Protein AF-A0A2E0KYD4-F1 (afdb_monomer)

Radius of gyration: 24.34 Å; Cα contacts (8 Å, |Δi|>4): 152; chains: 1; bounding box: 61×26×79 Å

Sequence (163 aa):
MFDHYTHTQAFADAVKRIVYDSGAPRPQQRPALSAISSFERCDWRPEVMQECADYLNITGLRLDDEGRLIYDEPDQAPTQAALVIEVLLTRYVEALEGIQSPVYSTKEAAVYLGVSVPT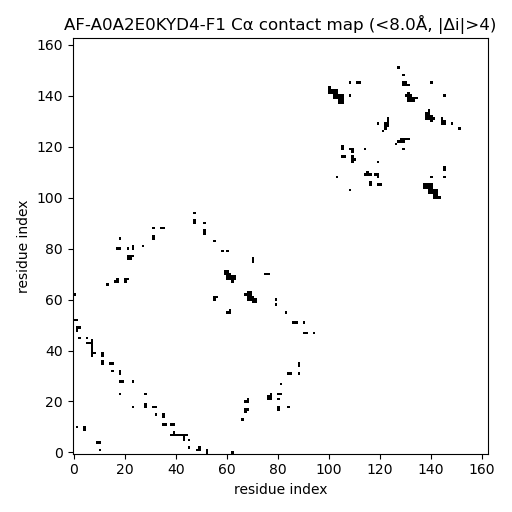IKKYVHQTESLPSIKRGHALIFTREMLDAFEKPKYGRPWHREIT

pLDDT: mean 76.09, std 13.18, range [43.47, 97.12]

Structure (mmCIF, N/CA/C/O backbone):
data_AF-A0A2E0KYD4-F1
#
_entry.id   AF-A0A2E0KYD4-F1
#
loop_
_atom_site.group_PDB
_atom_site.id
_atom_site.type_symbol
_atom_site.label_atom_id
_atom_site.label_alt_id
_atom_site.label_comp_id
_atom_site.label_asym_id
_atom_site.label_entity_id
_atom_site.label_seq_id
_atom_site.pdbx_PDB_ins_code
_atom_site.Cartn_x
_atom_site.Cartn_y
_atom_site.Cartn_z
_atom_site.occupancy
_atom_site.B_iso_or_equiv
_atom_site.auth_seq_id
_atom_site.auth_comp_id
_atom_site.auth_asym_id
_atom_site.auth_atom_id
_atom_site.pdbx_PDB_model_num
ATOM 1 N N . MET A 1 1 ? -2.794 -9.709 -19.714 1.00 57.88 1 MET A N 1
ATOM 2 C CA . MET A 1 1 ? -1.351 -10.073 -19.797 1.00 57.88 1 MET A CA 1
ATOM 3 C C . MET A 1 1 ? -0.669 -10.102 -18.426 1.00 57.88 1 MET A C 1
ATOM 5 O O . MET A 1 1 ? 0.423 -10.633 -18.337 1.00 57.88 1 MET A O 1
ATOM 9 N N . PHE A 1 2 ? -1.290 -9.603 -17.351 1.00 61.25 2 PHE A N 1
ATOM 10 C CA . PHE A 1 2 ? -0.803 -9.802 -15.972 1.00 61.25 2 PHE A CA 1
ATOM 11 C C . PHE A 1 2 ? -1.762 -10.669 -15.136 1.00 61.25 2 PHE A C 1
ATOM 13 O O . PHE A 1 2 ? -1.573 -10.890 -13.944 1.00 61.25 2 PHE A O 1
ATOM 20 N N . ASP A 1 3 ? -2.777 -11.204 -15.800 1.00 62.00 3 ASP A N 1
ATOM 21 C CA . ASP A 1 3 ? -3.919 -11.928 -15.261 1.00 62.00 3 ASP A CA 1
ATOM 22 C C . ASP A 1 3 ? -3.497 -13.307 -14.706 1.00 62.00 3 ASP A C 1
ATOM 24 O O . ASP A 1 3 ? -4.251 -13.956 -13.985 1.00 62.00 3 ASP A O 1
ATOM 28 N N . HIS A 1 4 ? -2.278 -13.759 -15.032 1.00 72.50 4 HIS A N 1
ATOM 29 C CA . HIS A 1 4 ? -1.678 -15.002 -14.543 1.00 72.50 4 HIS A CA 1
ATOM 30 C C . HIS A 1 4 ? -0.876 -14.839 -13.248 1.00 72.50 4 HIS A C 1
ATOM 32 O O . HIS A 1 4 ? -0.504 -15.846 -12.640 1.00 72.50 4 HIS A O 1
ATOM 38 N N . TYR A 1 5 ? -0.601 -13.610 -12.801 1.00 77.25 5 TYR A N 1
ATOM 39 C CA . TYR A 1 5 ? 0.062 -13.392 -11.518 1.00 77.25 5 TYR A CA 1
ATOM 40 C C . TYR A 1 5 ? -0.950 -13.537 -10.380 1.00 77.25 5 TYR A C 1
ATOM 42 O O . TYR A 1 5 ? -2.005 -12.913 -10.370 1.00 77.25 5 TYR A O 1
ATOM 50 N N . THR A 1 6 ? -0.622 -14.373 -9.399 1.00 78.12 6 THR A N 1
ATOM 51 C CA . THR A 1 6 ? -1.493 -14.651 -8.244 1.00 78.12 6 THR A CA 1
ATOM 52 C C . THR A 1 6 ? -0.932 -14.107 -6.934 1.00 78.12 6 THR A C 1
ATOM 54 O O . THR A 1 6 ? -1.570 -14.234 -5.890 1.00 78.12 6 THR A O 1
ATOM 57 N N . HIS A 1 7 ? 0.262 -13.511 -6.969 1.00 82.38 7 HIS A N 1
ATOM 58 C CA . HIS A 1 7 ? 0.915 -12.947 -5.797 1.00 82.38 7 HIS A CA 1
ATOM 59 C C . HIS A 1 7 ? 1.913 -11.837 -6.158 1.00 82.38 7 HIS A C 1
ATOM 61 O O . HIS A 1 7 ? 2.556 -11.856 -7.211 1.00 82.38 7 HIS A O 1
ATOM 67 N N . THR A 1 8 ? 2.101 -10.915 -5.210 1.00 80.44 8 THR A N 1
ATOM 68 C CA . THR A 1 8 ? 2.947 -9.713 -5.303 1.00 80.44 8 THR A CA 1
ATOM 69 C C . THR A 1 8 ? 4.369 -10.019 -5.762 1.00 80.44 8 THR A C 1
ATOM 71 O O . THR A 1 8 ? 4.896 -9.323 -6.624 1.00 80.44 8 THR A O 1
ATOM 74 N N . GLN A 1 9 ? 4.973 -11.092 -5.240 1.00 83.69 9 GLN A N 1
ATOM 75 C CA . GLN A 1 9 ? 6.359 -11.446 -5.557 1.00 83.69 9 GLN A CA 1
ATOM 76 C C . GLN A 1 9 ? 6.584 -11.734 -7.053 1.00 83.69 9 GLN A C 1
ATOM 78 O O . GLN A 1 9 ? 7.507 -11.181 -7.636 1.00 83.69 9 GLN A O 1
ATOM 83 N N . ALA A 1 10 ? 5.732 -12.538 -7.704 1.00 82.94 10 ALA A N 1
ATOM 84 C CA . ALA A 1 10 ? 5.941 -12.905 -9.109 1.00 82.94 10 ALA A CA 1
ATOM 85 C C . ALA A 1 10 ? 5.766 -11.703 -10.046 1.00 82.94 10 ALA A C 1
ATOM 87 O O . ALA A 1 10 ? 6.502 -11.562 -11.021 1.00 82.94 10 ALA A O 1
ATOM 88 N N . PHE A 1 11 ? 4.828 -10.812 -9.720 1.00 79.94 11 PHE A N 1
ATOM 89 C CA . PHE A 1 11 ? 4.669 -9.549 -10.431 1.00 79.94 11 PHE A CA 1
ATOM 90 C C . PHE A 1 11 ? 5.886 -8.639 -10.227 1.00 79.94 11 PHE A C 1
ATOM 92 O O . PHE A 1 11 ? 6.445 -8.126 -11.193 1.00 79.94 11 PHE A O 1
ATOM 99 N N . ALA A 1 12 ? 6.345 -8.481 -8.982 1.00 81.88 12 ALA A N 1
ATOM 100 C CA . ALA A 1 12 ? 7.522 -7.681 -8.663 1.00 81.88 12 ALA A CA 1
ATOM 101 C C . ALA A 1 12 ? 8.770 -8.186 -9.398 1.00 81.88 12 ALA A C 1
ATOM 103 O O . ALA A 1 12 ? 9.525 -7.381 -9.938 1.00 81.88 12 ALA A O 1
ATOM 104 N N . ASP A 1 13 ? 8.963 -9.502 -9.476 1.00 85.56 13 ASP A N 1
ATOM 105 C CA . ASP A 1 13 ? 10.073 -10.115 -10.205 1.00 85.56 13 ASP A CA 1
ATOM 106 C C . ASP A 1 13 ? 9.990 -9.839 -11.713 1.00 85.56 13 ASP A C 1
ATOM 108 O O . ASP A 1 13 ? 11.005 -9.502 -12.330 1.00 85.56 13 ASP A O 1
ATOM 112 N N . ALA A 1 14 ? 8.789 -9.893 -12.300 1.00 80.69 14 ALA A N 1
ATOM 113 C CA . ALA A 1 14 ? 8.571 -9.519 -13.696 1.00 80.69 14 ALA A CA 1
ATOM 114 C C . ALA A 1 14 ? 8.919 -8.042 -13.941 1.00 80.69 14 ALA A C 1
ATOM 116 O O . ALA A 1 14 ? 9.695 -7.729 -14.842 1.00 80.69 14 ALA A O 1
ATOM 117 N N . VAL A 1 15 ? 8.452 -7.130 -13.084 1.00 77.25 15 VAL A N 1
ATOM 118 C CA . VAL A 1 15 ? 8.774 -5.699 -13.199 1.00 77.25 15 VAL A CA 1
ATOM 119 C C . VAL A 1 15 ? 10.266 -5.437 -12.960 1.00 77.25 15 VAL A C 1
ATOM 121 O O . VAL A 1 15 ? 10.874 -4.641 -13.667 1.00 77.25 15 VAL A O 1
ATOM 124 N N . LYS A 1 16 ? 10.922 -6.124 -12.019 1.00 84.31 16 LYS A N 1
ATOM 125 C CA . LYS A 1 16 ? 12.380 -6.012 -11.830 1.00 84.31 16 LYS A CA 1
ATOM 126 C C . LYS A 1 16 ? 13.134 -6.442 -13.082 1.00 84.31 16 LYS A C 1
ATOM 128 O O . LYS A 1 16 ? 14.093 -5.774 -13.463 1.00 84.31 16 LYS A O 1
ATOM 133 N N . ARG A 1 17 ? 12.698 -7.524 -13.730 1.00 83.88 17 ARG A N 1
ATOM 134 C CA . ARG A 1 17 ? 13.280 -7.999 -14.988 1.00 83.88 17 ARG A CA 1
ATOM 135 C C . ARG A 1 17 ? 13.163 -6.949 -16.090 1.00 83.88 17 ARG A C 1
ATOM 137 O O . ARG A 1 17 ? 14.164 -6.655 -16.726 1.00 83.88 17 ARG A O 1
ATOM 144 N N . ILE A 1 18 ? 12.007 -6.299 -16.212 1.00 77.31 18 ILE A N 1
ATOM 145 C CA . ILE A 1 18 ? 11.799 -5.140 -17.093 1.00 77.31 18 ILE A CA 1
ATOM 146 C C . ILE A 1 18 ? 12.839 -4.039 -16.827 1.00 77.31 18 ILE A C 1
ATOM 148 O O . ILE A 1 18 ? 13.471 -3.538 -17.757 1.00 77.31 18 ILE A O 1
ATOM 152 N N . VAL A 1 19 ? 13.065 -3.680 -15.558 1.00 79.06 19 VAL A N 1
ATOM 153 C CA . VAL A 1 19 ? 14.066 -2.662 -15.197 1.00 79.06 19 VAL A CA 1
ATOM 154 C C . VAL A 1 19 ? 15.478 -3.096 -15.600 1.00 79.06 19 VAL A C 1
ATOM 156 O O . VAL A 1 19 ? 16.235 -2.276 -16.123 1.00 79.06 19 VAL A O 1
ATOM 159 N N . TYR A 1 20 ? 15.841 -4.361 -15.382 1.00 85.12 20 TYR A N 1
ATOM 160 C CA . TYR A 1 20 ? 17.157 -4.881 -15.760 1.00 85.12 20 TYR A CA 1
ATOM 161 C C . TYR A 1 20 ? 17.355 -4.940 -17.278 1.00 85.12 20 TYR A C 1
ATOM 163 O O . TYR A 1 20 ? 18.410 -4.523 -17.761 1.00 85.12 20 TYR A O 1
ATOM 171 N N . ASP A 1 21 ? 16.340 -5.389 -18.014 1.00 79.88 21 ASP A N 1
ATOM 172 C CA . ASP A 1 21 ? 16.390 -5.603 -19.462 1.00 79.88 21 ASP A CA 1
ATOM 173 C C . ASP A 1 21 ? 16.267 -4.286 -20.256 1.00 79.88 21 ASP A C 1
ATOM 175 O O . ASP A 1 21 ? 16.646 -4.232 -21.423 1.00 79.88 21 ASP A O 1
ATOM 179 N N . SER A 1 22 ? 15.840 -3.191 -19.614 1.00 74.00 22 SER A N 1
ATOM 180 C CA . SER A 1 22 ? 15.691 -1.864 -20.239 1.00 74.00 22 SER A CA 1
ATOM 181 C C . SER A 1 22 ? 16.973 -1.220 -20.776 1.00 74.00 22 SER A C 1
ATOM 183 O O . SER A 1 22 ? 16.915 -0.215 -21.484 1.00 74.00 22 SER A O 1
ATOM 185 N N . GLY A 1 23 ? 18.145 -1.709 -20.361 1.00 78.19 23 GLY A N 1
ATOM 186 C CA . GLY A 1 23 ? 19.427 -1.068 -20.663 1.00 78.19 23 GLY A CA 1
ATOM 187 C C . GLY A 1 23 ? 19.648 0.285 -19.968 1.00 78.19 23 GLY A C 1
ATOM 188 O O . GLY A 1 23 ? 20.664 0.935 -20.220 1.00 78.19 23 GLY A O 1
ATOM 189 N N . ALA A 1 24 ? 18.745 0.719 -19.078 1.00 74.81 24 ALA A N 1
ATOM 190 C CA . ALA A 1 24 ? 18.891 1.976 -18.349 1.00 74.81 24 ALA A CA 1
ATOM 191 C C . ALA A 1 24 ? 20.163 1.984 -17.466 1.00 74.81 24 ALA A C 1
ATOM 193 O O . ALA A 1 24 ? 20.507 0.974 -16.846 1.00 74.81 24 ALA A O 1
ATOM 194 N N . PRO A 1 25 ? 20.869 3.121 -17.328 1.00 80.94 25 PRO A N 1
ATOM 195 C CA . PRO A 1 25 ? 22.007 3.231 -16.420 1.00 80.94 25 PRO A CA 1
ATOM 196 C C . PRO A 1 25 ? 21.646 2.893 -14.965 1.00 80.94 25 PRO A C 1
ATOM 198 O O . PRO A 1 25 ? 20.595 3.288 -14.457 1.00 80.94 25 PRO A O 1
ATOM 201 N N . ARG A 1 26 ? 22.570 2.254 -14.230 1.00 84.00 26 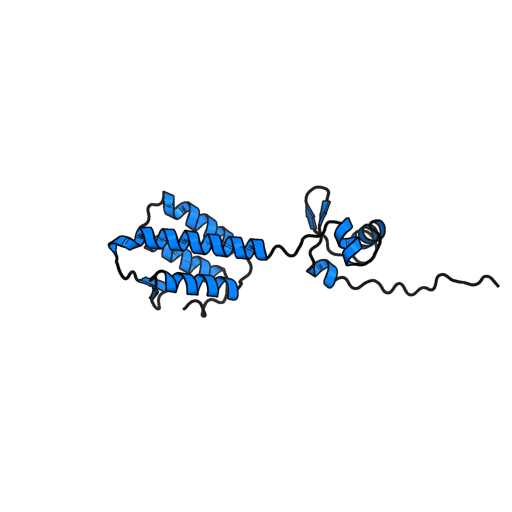ARG A N 1
ATOM 202 C CA . ARG A 1 26 ? 22.375 1.877 -12.810 1.00 84.00 26 ARG A CA 1
ATOM 203 C C . ARG A 1 26 ? 21.817 2.991 -11.905 1.00 84.00 26 ARG A C 1
ATOM 205 O O . ARG A 1 26 ? 20.974 2.668 -11.068 1.00 84.00 26 ARG A O 1
ATOM 212 N N . PRO A 1 27 ? 22.240 4.270 -12.012 1.00 81.44 27 PRO A N 1
ATOM 213 C CA . PRO A 1 27 ? 21.670 5.344 -11.196 1.00 81.44 27 PRO A CA 1
ATOM 214 C C . PRO A 1 27 ? 20.162 5.545 -11.394 1.00 81.44 27 PRO A C 1
ATOM 216 O O . PRO A 1 27 ? 19.490 5.948 -10.452 1.00 81.44 27 PRO A O 1
ATOM 219 N N . GLN A 1 28 ? 19.635 5.229 -12.580 1.00 75.75 28 GLN A N 1
ATOM 220 C CA . GLN A 1 28 ? 18.208 5.312 -12.906 1.00 75.75 28 GLN A CA 1
ATOM 221 C C . GLN A 1 28 ? 17.456 4.032 -12.513 1.00 75.75 28 GLN A C 1
ATOM 223 O O . GLN A 1 28 ? 16.324 4.101 -12.047 1.00 75.75 28 GLN A O 1
ATOM 228 N N . GLN A 1 29 ? 18.103 2.864 -12.603 1.00 80.81 29 GLN A N 1
ATOM 229 C CA . GLN A 1 29 ? 17.519 1.593 -12.150 1.00 80.81 29 GLN A CA 1
ATOM 230 C C . GLN A 1 29 ? 17.337 1.534 -10.625 1.00 80.81 29 GLN A C 1
ATOM 232 O O . GLN A 1 29 ? 16.414 0.902 -10.119 1.00 80.81 29 GLN A O 1
ATOM 237 N N . ARG A 1 30 ? 18.233 2.162 -9.855 1.00 82.62 30 ARG A N 1
ATOM 238 C CA . ARG A 1 30 ? 18.281 2.000 -8.392 1.00 82.62 30 ARG A CA 1
ATOM 239 C C . ARG A 1 30 ? 17.002 2.459 -7.667 1.00 82.62 30 ARG A C 1
ATOM 241 O O . ARG A 1 30 ? 16.502 1.680 -6.853 1.00 82.62 30 ARG A O 1
ATOM 248 N N . PRO A 1 31 ? 16.463 3.667 -7.931 1.00 72.88 31 PRO A N 1
ATOM 249 C CA . PRO A 1 31 ? 15.200 4.110 -7.340 1.00 72.88 31 PRO A CA 1
ATOM 250 C C . PRO A 1 31 ? 14.037 3.181 -7.702 1.00 72.88 31 PRO A C 1
ATOM 252 O O . PRO A 1 31 ? 13.263 2.804 -6.825 1.00 72.88 31 PRO A O 1
ATOM 255 N N . ALA A 1 32 ? 13.991 2.731 -8.960 1.00 74.44 32 ALA A N 1
ATOM 256 C CA . ALA A 1 32 ? 12.996 1.795 -9.468 1.00 74.44 32 ALA A CA 1
ATOM 257 C C . ALA A 1 32 ? 12.983 0.486 -8.678 1.00 74.44 32 ALA A C 1
ATOM 259 O O . ALA A 1 32 ? 11.979 0.109 -8.082 1.00 74.44 32 ALA A O 1
ATOM 260 N N . LEU A 1 33 ? 14.139 -0.178 -8.611 1.00 83.62 33 LEU A N 1
ATOM 261 C CA . LEU A 1 33 ? 14.298 -1.452 -7.916 1.00 83.62 33 LEU A CA 1
ATOM 262 C C . LEU A 1 33 ? 14.012 -1.319 -6.419 1.00 83.62 33 LEU A C 1
ATOM 264 O O . LEU A 1 33 ? 13.422 -2.223 -5.830 1.00 83.62 33 LEU A O 1
ATOM 268 N N . SER A 1 34 ? 14.398 -0.200 -5.798 1.00 79.94 34 SER A N 1
ATOM 269 C CA . SER A 1 34 ? 14.096 0.076 -4.388 1.00 79.94 34 SER A CA 1
ATOM 270 C C . SER A 1 34 ? 12.592 0.170 -4.139 1.00 79.94 34 SER A C 1
ATOM 272 O O . SER A 1 34 ? 12.083 -0.353 -3.146 1.00 79.94 34 SER A O 1
ATOM 274 N N . ALA A 1 35 ? 11.872 0.829 -5.038 1.00 71.50 35 ALA A N 1
ATOM 275 C CA . ALA A 1 35 ? 10.444 1.023 -4.899 1.00 71.50 35 ALA A CA 1
ATOM 276 C C . ALA A 1 35 ? 9.661 -0.263 -5.240 1.00 71.50 35 ALA A C 1
ATOM 278 O O . ALA A 1 35 ? 8.778 -0.645 -4.474 1.00 71.50 35 ALA A O 1
ATOM 279 N N . ILE A 1 36 ? 10.087 -1.040 -6.246 1.00 78.56 36 ILE A N 1
ATOM 280 C CA . ILE A 1 36 ? 9.554 -2.394 -6.503 1.00 78.56 36 ILE A CA 1
ATOM 281 C C . ILE A 1 36 ? 9.841 -3.341 -5.323 1.00 78.56 36 ILE A C 1
ATOM 283 O O . ILE A 1 36 ? 9.006 -4.152 -4.947 1.00 78.56 36 ILE A O 1
ATOM 287 N N . SER A 1 37 ? 10.996 -3.226 -4.665 1.00 81.44 37 SER A N 1
ATOM 288 C CA . SER A 1 37 ? 11.281 -4.036 -3.465 1.00 81.44 37 SER A CA 1
ATOM 289 C C . SER A 1 37 ? 10.436 -3.620 -2.255 1.00 81.44 37 SER A C 1
ATOM 291 O O . SER A 1 37 ? 10.212 -4.410 -1.340 1.00 81.44 37 SER A O 1
ATOM 293 N N . SER A 1 38 ? 9.960 -2.373 -2.225 1.00 71.88 38 SER A N 1
ATOM 294 C CA . SER A 1 38 ? 9.002 -1.922 -1.209 1.00 71.88 38 SER A CA 1
ATOM 295 C C . SER A 1 38 ? 7.618 -2.517 -1.471 1.00 71.88 38 SER A C 1
ATOM 297 O O . SER A 1 38 ? 6.932 -2.904 -0.528 1.00 71.88 38 SER A O 1
ATOM 299 N N . PHE A 1 39 ? 7.258 -2.663 -2.747 1.00 70.25 39 PHE A N 1
ATOM 300 C CA . PHE A 1 39 ? 6.038 -3.317 -3.207 1.00 70.25 39 PHE A CA 1
ATOM 301 C C . PHE A 1 39 ? 5.965 -4.801 -2.814 1.00 70.25 39 PHE A C 1
ATOM 303 O O . PHE A 1 39 ? 4.910 -5.251 -2.387 1.00 70.25 39 PHE A O 1
ATOM 310 N N . GLU A 1 40 ? 7.077 -5.545 -2.843 1.00 79.31 40 GLU A N 1
ATOM 311 C CA . GLU A 1 40 ? 7.128 -6.973 -2.450 1.00 79.31 40 GLU A CA 1
ATOM 312 C C . GLU A 1 40 ? 6.580 -7.272 -1.049 1.00 79.31 40 GLU A C 1
ATOM 314 O O . GLU A 1 40 ? 6.215 -8.406 -0.749 1.00 79.31 40 GLU A O 1
ATOM 319 N N . ARG A 1 41 ? 6.531 -6.264 -0.176 1.00 75.50 41 ARG A N 1
ATOM 320 C CA . ARG A 1 41 ? 6.066 -6.397 1.209 1.00 75.50 41 ARG A CA 1
ATOM 321 C C . ARG A 1 41 ? 4.567 -6.181 1.376 1.00 75.50 41 ARG A C 1
ATOM 323 O O . ARG A 1 41 ? 4.089 -6.194 2.508 1.00 75.50 41 ARG A O 1
ATOM 330 N N . CYS A 1 42 ? 3.848 -5.929 0.294 1.00 71.69 42 CYS A N 1
ATOM 331 C CA . CYS A 1 42 ? 2.446 -5.564 0.349 1.00 71.69 42 CYS A CA 1
ATOM 332 C C . CYS A 1 42 ? 1.536 -6.681 -0.148 1.00 71.69 42 CYS A C 1
ATOM 334 O O . CYS A 1 42 ? 1.923 -7.533 -0.954 1.00 71.69 42 CYS A O 1
ATOM 336 N N . ASP A 1 43 ? 0.299 -6.642 0.340 1.00 77.38 43 ASP A N 1
ATOM 337 C CA . ASP A 1 43 ? -0.725 -7.605 -0.035 1.00 77.38 43 ASP A CA 1
ATOM 338 C C . ASP A 1 43 ? -1.030 -7.526 -1.531 1.00 77.38 43 ASP A C 1
ATOM 340 O O . ASP A 1 43 ? -1.100 -6.443 -2.119 1.00 77.38 43 ASP A O 1
ATOM 344 N N . TRP A 1 44 ? -1.228 -8.693 -2.139 1.00 79.19 44 TRP A N 1
ATOM 345 C CA . TRP A 1 44 ? -1.583 -8.800 -3.547 1.00 79.19 44 TRP A CA 1
ATOM 346 C C . TRP A 1 44 ? -2.934 -8.135 -3.811 1.00 79.19 44 TRP A C 1
ATOM 348 O O . TRP A 1 44 ? -3.932 -8.477 -3.174 1.00 79.19 44 TRP A O 1
ATOM 358 N N . ARG A 1 45 ? -2.961 -7.195 -4.762 1.00 74.12 45 ARG A N 1
ATOM 359 C CA . ARG A 1 45 ? -4.162 -6.440 -5.147 1.00 74.12 45 ARG A CA 1
ATOM 360 C C . ARG A 1 45 ? -4.354 -6.499 -6.660 1.00 74.12 45 ARG A C 1
ATOM 362 O O . ARG A 1 45 ? -3.765 -5.678 -7.364 1.00 74.12 45 ARG A O 1
ATOM 369 N N . PRO A 1 46 ? -5.116 -7.477 -7.171 1.00 72.81 46 PRO A N 1
ATOM 370 C CA . PRO A 1 46 ? -5.207 -7.724 -8.605 1.00 72.81 46 PRO A CA 1
ATOM 371 C C . PRO A 1 46 ? -5.756 -6.522 -9.382 1.00 72.81 46 PRO A C 1
ATOM 373 O O . PRO A 1 46 ? -5.323 -6.294 -10.503 1.00 72.81 46 PRO A O 1
ATOM 376 N N . GLU A 1 47 ? -6.631 -5.707 -8.789 1.00 74.44 47 GLU A N 1
ATOM 377 C CA . GLU A 1 47 ? -7.224 -4.532 -9.440 1.00 74.44 47 GLU A CA 1
ATOM 378 C C . GLU A 1 47 ? -6.174 -3.450 -9.727 1.00 74.44 47 GLU A C 1
ATOM 380 O O . GLU A 1 47 ? -6.065 -2.966 -10.849 1.00 74.44 47 GLU A O 1
ATOM 385 N N . VAL A 1 48 ? -5.333 -3.137 -8.737 1.00 72.00 48 VAL A N 1
ATOM 386 C CA . VAL A 1 48 ? -4.234 -2.165 -8.875 1.00 72.00 48 VAL A CA 1
ATOM 387 C C . VAL A 1 48 ? -3.213 -2.652 -9.903 1.00 72.00 48 VAL A C 1
ATOM 389 O O . VAL A 1 48 ? -2.667 -1.862 -10.674 1.00 72.00 48 VAL A O 1
ATOM 392 N N . MET A 1 49 ? -2.962 -3.964 -9.941 1.00 71.88 49 MET A N 1
ATOM 393 C CA . MET A 1 49 ? -2.042 -4.544 -10.921 1.00 71.88 49 MET A CA 1
ATOM 394 C C . MET A 1 49 ? -2.626 -4.553 -12.324 1.00 71.88 49 MET A C 1
ATOM 396 O O . MET A 1 49 ? -1.880 -4.370 -13.283 1.00 71.88 49 MET A O 1
ATOM 400 N N . GLN A 1 50 ? -3.939 -4.732 -12.452 1.00 74.31 50 GLN A N 1
ATOM 401 C CA . GLN A 1 50 ? -4.622 -4.630 -13.732 1.00 74.31 50 GLN A CA 1
ATOM 402 C C . GLN A 1 50 ? -4.564 -3.197 -14.268 1.00 74.31 50 GLN A C 1
ATOM 404 O O . GLN A 1 50 ? -4.231 -3.001 -15.429 1.00 74.31 50 GLN A O 1
ATOM 409 N N . GLU A 1 51 ? -4.775 -2.184 -13.426 1.00 73.94 51 GLU A N 1
ATOM 410 C CA . GLU A 1 51 ? -4.617 -0.783 -13.839 1.00 73.94 51 GLU A CA 1
ATOM 411 C C . GL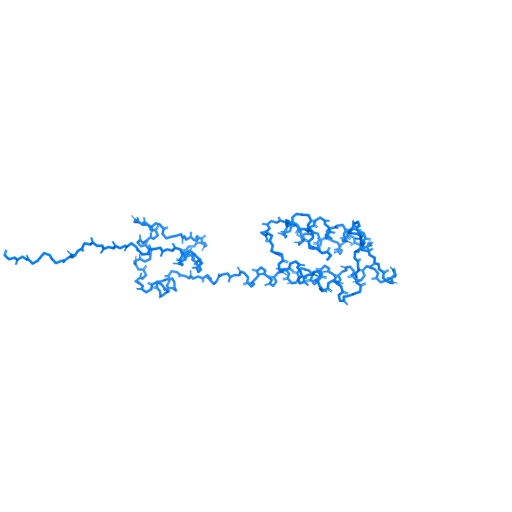U A 1 51 ? -3.181 -0.478 -14.288 1.00 73.94 51 GLU A C 1
ATOM 413 O O . GLU A 1 51 ? -2.958 0.163 -15.317 1.00 73.94 51 GLU A O 1
ATOM 418 N N . CYS A 1 52 ? -2.195 -0.985 -13.544 1.00 70.44 52 CYS A N 1
ATOM 419 C CA . CYS A 1 52 ? -0.785 -0.916 -13.918 1.00 70.44 52 CYS A CA 1
ATOM 420 C C . CYS A 1 52 ? -0.522 -1.567 -15.288 1.00 70.44 52 CYS A C 1
ATOM 422 O O . CYS A 1 52 ? 0.155 -0.986 -16.136 1.00 70.44 52 CYS A O 1
ATOM 424 N N . ALA A 1 53 ? -1.073 -2.760 -15.511 1.00 70.81 53 ALA A N 1
ATOM 425 C CA . ALA A 1 53 ? -0.975 -3.511 -16.757 1.00 70.81 53 ALA A CA 1
ATOM 426 C C . ALA A 1 53 ? -1.612 -2.784 -17.948 1.00 70.81 53 ALA A C 1
ATOM 428 O O . ALA A 1 53 ? -1.024 -2.712 -19.028 1.00 70.81 53 ALA A O 1
ATOM 429 N N . ASP A 1 54 ? -2.808 -2.237 -17.756 1.00 73.75 54 ASP A N 1
ATOM 430 C CA . ASP A 1 54 ? -3.545 -1.521 -18.792 1.00 73.75 54 ASP A CA 1
ATOM 431 C C . ASP A 1 54 ? -2.790 -0.257 -19.208 1.00 73.75 54 ASP A C 1
ATOM 433 O O . ASP A 1 54 ? -2.684 0.049 -20.396 1.00 73.75 54 ASP A O 1
ATOM 437 N N . TYR A 1 55 ? -2.174 0.433 -18.248 1.00 70.69 55 TYR A N 1
ATOM 438 C CA . TYR A 1 55 ? -1.365 1.612 -18.532 1.00 70.69 55 TYR A CA 1
ATOM 439 C C . TYR A 1 55 ? -0.083 1.279 -19.305 1.00 70.69 55 TYR A C 1
ATOM 441 O O . TYR A 1 55 ? 0.293 2.024 -20.210 1.00 70.69 55 TYR A O 1
ATOM 449 N N . LEU A 1 56 ? 0.564 0.150 -18.997 1.00 69.00 56 LEU A N 1
ATOM 450 C CA . LEU A 1 56 ? 1.714 -0.345 -19.762 1.00 69.00 56 LEU A CA 1
ATOM 451 C C . LEU A 1 56 ? 1.359 -0.602 -21.230 1.00 69.00 56 LEU A C 1
ATOM 453 O O . LEU A 1 56 ? 2.112 -0.228 -22.125 1.00 69.00 56 LEU A O 1
ATOM 457 N N . ASN A 1 57 ? 0.182 -1.171 -21.488 1.00 69.38 57 ASN A N 1
ATOM 458 C CA . ASN A 1 57 ? -0.284 -1.387 -22.856 1.00 69.38 57 ASN A CA 1
ATOM 459 C C . ASN A 1 57 ? -0.529 -0.063 -23.603 1.00 69.38 57 ASN A C 1
ATOM 461 O O . ASN A 1 57 ? -0.248 0.030 -24.798 1.00 69.38 57 ASN A O 1
ATOM 465 N N . ILE A 1 58 ? -1.034 0.971 -22.915 1.00 66.94 58 ILE A N 1
ATOM 466 C CA . ILE A 1 58 ? -1.289 2.298 -23.505 1.00 66.94 58 ILE A CA 1
ATOM 467 C C . ILE A 1 58 ? 0.012 2.977 -23.948 1.00 66.94 58 ILE A C 1
ATOM 469 O O . ILE A 1 58 ? 0.021 3.682 -24.956 1.00 66.94 58 ILE A O 1
ATOM 473 N N . THR A 1 59 ? 1.120 2.760 -23.239 1.00 66.00 59 THR A N 1
ATOM 474 C CA . THR A 1 59 ? 2.417 3.371 -23.569 1.00 66.00 59 THR A CA 1
ATOM 475 C C . THR A 1 59 ? 3.153 2.672 -24.717 1.00 66.00 59 THR A C 1
ATOM 477 O O . THR A 1 59 ? 4.290 3.032 -25.011 1.00 66.00 59 THR A O 1
ATOM 480 N N . GLY A 1 60 ? 2.513 1.708 -25.393 1.00 67.19 60 GLY A N 1
ATOM 481 C CA . GLY A 1 60 ? 3.099 0.964 -26.514 1.00 67.19 60 GLY A CA 1
ATOM 482 C C . GLY A 1 60 ? 4.079 -0.124 -26.080 1.00 67.19 60 GLY A C 1
ATOM 483 O O . GLY A 1 60 ? 4.733 -0.742 -26.914 1.00 67.19 60 GLY A O 1
ATOM 484 N N . LEU A 1 61 ? 4.175 -0.386 -24.778 1.00 66.12 61 LEU A N 1
ATOM 485 C CA . LEU A 1 61 ? 5.043 -1.413 -24.233 1.00 66.12 61 LEU A CA 1
ATOM 486 C C . LEU A 1 61 ? 4.272 -2.714 -24.105 1.00 66.12 61 LEU A C 1
ATOM 488 O O . LEU A 1 61 ? 3.212 -2.780 -23.485 1.00 66.12 61 LEU A O 1
ATOM 492 N N . ARG A 1 62 ? 4.819 -3.766 -24.705 1.00 71.38 62 ARG A N 1
ATOM 493 C CA . ARG A 1 62 ? 4.222 -5.101 -24.682 1.00 71.38 62 ARG A CA 1
ATOM 494 C C . ARG A 1 62 ? 5.164 -6.050 -23.975 1.00 71.38 62 ARG A C 1
ATOM 496 O O . ARG A 1 62 ? 6.376 -5.875 -24.057 1.00 71.38 62 ARG A O 1
ATOM 503 N N . LEU A 1 63 ? 4.619 -7.051 -23.297 1.00 65.19 63 LEU A N 1
ATOM 504 C CA . LEU A 1 63 ? 5.413 -8.190 -22.851 1.00 65.19 63 LEU A CA 1
ATOM 505 C C . LEU A 1 63 ? 5.235 -9.350 -23.834 1.00 65.19 63 LEU A C 1
ATOM 507 O O . LEU A 1 63 ? 4.149 -9.525 -24.385 1.00 65.19 63 LEU A O 1
ATOM 511 N N . ASP A 1 64 ? 6.293 -10.116 -24.078 1.00 73.94 64 ASP A N 1
ATOM 512 C CA . ASP A 1 64 ? 6.169 -11.434 -24.705 1.00 73.94 64 ASP A CA 1
ATOM 513 C C . ASP A 1 64 ? 5.605 -12.469 -23.713 1.00 73.94 64 ASP A C 1
ATOM 515 O O . ASP A 1 64 ? 5.377 -12.182 -22.531 1.00 73.94 64 ASP A O 1
ATOM 519 N N . ASP A 1 65 ? 5.378 -13.692 -24.196 1.00 69.50 65 ASP A N 1
ATOM 520 C CA . ASP A 1 65 ? 4.879 -14.807 -23.383 1.00 69.50 65 ASP A CA 1
ATOM 521 C C . ASP A 1 65 ? 5.869 -15.207 -22.266 1.00 69.50 65 ASP A C 1
ATOM 523 O O . ASP A 1 65 ? 5.486 -15.828 -21.271 1.00 69.50 65 ASP A O 1
ATOM 527 N N . GLU A 1 66 ? 7.144 -14.819 -22.384 1.00 69.00 66 GLU A N 1
ATOM 528 C CA . GLU A 1 66 ? 8.179 -14.988 -21.365 1.00 69.00 66 GLU A CA 1
ATOM 529 C C . GLU A 1 66 ? 8.294 -13.803 -20.384 1.00 69.00 66 GLU A C 1
ATOM 531 O O . GLU A 1 66 ? 9.160 -13.819 -19.494 1.00 69.00 66 GLU A O 1
ATOM 536 N N . GLY A 1 67 ? 7.434 -12.789 -20.516 1.00 62.47 67 GLY A N 1
ATOM 537 C CA . GLY A 1 67 ? 7.406 -11.604 -19.664 1.00 62.47 67 GLY A CA 1
ATOM 538 C C . GLY A 1 67 ? 8.545 -10.612 -19.925 1.00 62.47 67 GLY A C 1
ATOM 539 O O . GLY A 1 67 ? 8.932 -9.883 -19.009 1.00 62.47 67 GLY A O 1
ATOM 540 N N . ARG A 1 68 ? 9.130 -10.596 -21.126 1.00 67.62 68 ARG A N 1
ATOM 541 C CA . ARG A 1 68 ? 10.158 -9.628 -21.545 1.00 67.62 68 ARG A CA 1
ATOM 542 C C . ARG A 1 68 ? 9.518 -8.472 -22.289 1.00 67.62 68 ARG A C 1
ATOM 544 O O . ARG A 1 68 ? 8.574 -8.674 -23.042 1.00 67.62 68 ARG A O 1
ATOM 551 N N . LEU A 1 69 ? 10.067 -7.269 -22.127 1.00 67.88 69 LEU A N 1
ATOM 552 C CA . LEU A 1 69 ? 9.601 -6.115 -22.891 1.00 67.88 69 LEU A CA 1
ATOM 553 C C . LEU A 1 69 ? 9.939 -6.250 -24.373 1.00 67.88 69 LEU A C 1
ATOM 555 O O . LEU A 1 69 ? 11.097 -6.414 -24.755 1.00 67.88 69 LEU A O 1
ATOM 559 N N . ILE A 1 70 ? 8.907 -6.095 -25.190 1.00 72.62 70 ILE A N 1
ATOM 560 C CA . ILE A 1 70 ? 8.994 -5.837 -26.616 1.00 72.62 70 ILE A CA 1
ATOM 561 C C . ILE A 1 70 ? 8.813 -4.332 -26.804 1.00 72.62 70 ILE A C 1
ATOM 563 O O . ILE A 1 70 ? 7.817 -3.753 -26.362 1.00 72.62 70 ILE A O 1
ATOM 567 N N . TYR A 1 71 ? 9.787 -3.716 -27.466 1.00 70.94 71 TYR A N 1
ATOM 568 C CA . TYR A 1 71 ? 9.761 -2.307 -27.835 1.00 70.94 71 TYR A CA 1
ATOM 569 C C . TYR A 1 71 ? 9.463 -2.194 -29.326 1.00 70.94 71 TYR A C 1
ATOM 571 O O . TYR A 1 71 ? 10.157 -2.818 -30.132 1.00 70.94 71 TYR A O 1
ATOM 579 N N . ASP A 1 72 ? 8.475 -1.379 -29.689 1.00 71.56 72 ASP A N 1
ATOM 580 C CA . ASP A 1 72 ? 8.213 -1.056 -31.097 1.00 71.56 72 ASP A CA 1
ATOM 581 C C . ASP A 1 72 ? 9.387 -0.251 -31.701 1.00 71.56 72 ASP A C 1
ATOM 583 O O . ASP A 1 72 ? 9.736 -0.431 -32.868 1.00 71.56 72 ASP A O 1
ATOM 587 N N . GLU A 1 73 ? 10.054 0.573 -30.880 1.00 76.88 73 GLU A N 1
ATOM 588 C CA . GLU A 1 73 ? 11.213 1.398 -31.247 1.00 76.88 73 GLU A CA 1
ATOM 589 C C . GLU A 1 73 ? 12.389 1.151 -30.272 1.00 76.88 73 GLU A C 1
ATOM 591 O O . GLU A 1 73 ? 12.391 1.665 -29.147 1.00 76.88 73 GLU A O 1
ATOM 596 N N . PRO A 1 74 ? 13.400 0.341 -30.655 1.00 68.44 74 PRO A N 1
ATOM 597 C CA . PRO A 1 74 ? 14.486 -0.075 -29.758 1.00 68.44 74 PRO A CA 1
ATOM 598 C C . PRO A 1 74 ? 15.340 1.074 -29.203 1.00 68.44 74 PRO A C 1
ATOM 600 O O . PRO A 1 74 ? 15.912 0.964 -28.120 1.00 68.44 74 PRO A O 1
ATOM 603 N N . ASP A 1 75 ? 15.446 2.178 -29.937 1.00 73.94 75 ASP A N 1
ATOM 604 C CA . ASP A 1 75 ? 16.196 3.381 -29.573 1.00 73.94 75 ASP A CA 1
ATOM 605 C C . ASP A 1 75 ? 15.515 4.210 -28.472 1.00 73.94 75 ASP A C 1
ATOM 607 O O . ASP A 1 75 ? 16.188 4.971 -27.773 1.00 73.94 75 ASP A O 1
ATOM 611 N N . GLN A 1 76 ? 14.214 4.009 -28.242 1.00 67.56 76 GLN A N 1
ATOM 612 C CA . GLN A 1 76 ? 13.463 4.653 -27.160 1.00 67.56 76 GLN A CA 1
ATOM 613 C C . GLN A 1 76 ? 13.339 3.797 -25.891 1.00 67.56 76 GLN A C 1
ATOM 615 O O . GLN A 1 76 ? 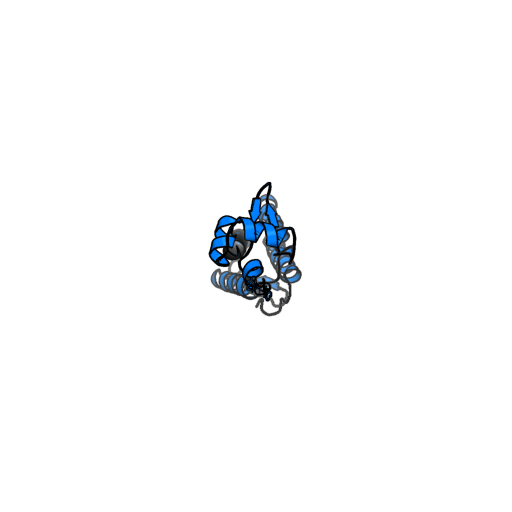12.838 4.283 -24.870 1.00 67.56 76 GLN A O 1
ATOM 620 N N . ALA A 1 77 ? 13.821 2.551 -25.918 1.00 64.12 77 ALA A N 1
ATOM 621 C CA . ALA A 1 77 ? 13.645 1.574 -24.844 1.00 64.12 77 ALA A CA 1
ATOM 622 C C . ALA A 1 77 ? 14.025 2.078 -23.430 1.00 64.12 77 ALA A C 1
ATOM 624 O O . ALA A 1 77 ? 13.237 1.866 -22.499 1.00 64.12 77 ALA A O 1
ATOM 625 N N . PRO A 1 78 ? 15.147 2.806 -23.223 1.00 60.25 78 PRO A N 1
ATOM 626 C CA . PRO A 1 78 ? 15.515 3.298 -21.892 1.00 60.25 78 PRO A CA 1
ATOM 627 C C . PRO A 1 78 ? 14.549 4.363 -21.356 1.00 60.25 78 PRO A C 1
ATOM 629 O O . PRO A 1 78 ? 14.206 4.362 -20.173 1.00 60.25 78 PRO A O 1
ATOM 632 N N . THR A 1 79 ? 14.086 5.264 -22.226 1.00 67.44 79 THR A N 1
ATOM 633 C CA . THR A 1 79 ? 13.156 6.347 -21.869 1.00 67.44 79 THR A CA 1
ATOM 634 C C . THR A 1 79 ? 11.769 5.791 -21.567 1.00 67.44 79 THR A C 1
ATOM 636 O O . THR A 1 79 ? 11.145 6.175 -20.579 1.00 67.44 79 THR A O 1
ATOM 639 N N . GLN A 1 80 ? 11.309 4.836 -22.377 1.00 66.25 80 GLN A N 1
ATOM 640 C CA . GLN A 1 80 ? 10.028 4.167 -22.174 1.00 66.25 80 GLN A CA 1
ATOM 641 C C . GLN A 1 80 ? 10.030 3.349 -20.874 1.00 66.25 80 GLN A C 1
ATOM 643 O O . GLN A 1 80 ? 9.084 3.447 -20.099 1.00 66.25 80 GLN A O 1
ATOM 648 N N . ALA A 1 81 ? 11.115 2.637 -20.552 1.00 62.47 81 ALA A N 1
ATOM 649 C CA . ALA A 1 81 ? 11.233 1.907 -19.288 1.00 62.47 81 ALA A CA 1
ATOM 650 C C . ALA A 1 81 ? 11.257 2.820 -18.048 1.00 62.47 81 ALA A C 1
ATOM 652 O O . ALA A 1 81 ? 10.688 2.469 -17.016 1.00 62.47 81 ALA A O 1
ATOM 653 N N . ALA A 1 82 ? 11.878 4.000 -18.129 1.00 63.06 82 ALA A N 1
ATOM 654 C CA . ALA A 1 82 ? 11.837 4.980 -17.043 1.00 63.06 82 ALA A CA 1
ATOM 655 C C . ALA A 1 82 ? 10.403 5.474 -16.771 1.00 63.06 82 ALA A C 1
ATOM 657 O O . ALA A 1 82 ? 9.981 5.529 -15.617 1.00 63.06 82 ALA A O 1
ATOM 658 N N . LEU A 1 83 ? 9.638 5.740 -17.834 1.00 67.12 83 LEU A N 1
ATOM 659 C CA . LEU A 1 83 ? 8.218 6.099 -17.762 1.00 67.12 83 LEU A CA 1
ATOM 660 C C . LEU A 1 83 ? 7.364 4.986 -17.143 1.00 67.12 83 LEU A C 1
ATOM 662 O O . LEU A 1 83 ? 6.518 5.267 -16.299 1.00 67.12 83 LEU A O 1
ATOM 666 N N . VAL A 1 84 ? 7.611 3.723 -17.503 1.00 67.94 84 VAL A N 1
ATOM 667 C CA . VAL A 1 84 ? 6.955 2.559 -16.875 1.00 67.94 84 VAL A CA 1
ATOM 668 C C . VAL A 1 84 ? 7.143 2.564 -15.377 1.00 67.94 84 VAL A C 1
ATOM 670 O O . VAL A 1 84 ? 6.183 2.428 -14.626 1.00 67.94 84 VAL A O 1
ATOM 673 N N . ILE A 1 85 ? 8.393 2.695 -14.949 1.00 67.00 85 ILE A N 1
ATOM 674 C CA . ILE A 1 85 ? 8.751 2.673 -13.541 1.00 67.00 85 ILE A CA 1
ATOM 675 C C . ILE A 1 85 ? 8.028 3.809 -12.825 1.00 67.00 85 ILE A C 1
ATOM 677 O O . ILE A 1 85 ? 7.397 3.578 -11.802 1.00 67.00 85 ILE A O 1
ATOM 681 N N . GLU A 1 86 ? 8.090 5.025 -13.360 1.00 68.81 86 GLU A N 1
ATOM 682 C CA . GLU A 1 86 ? 7.457 6.190 -12.748 1.00 68.81 86 GLU A CA 1
ATOM 683 C C . GLU A 1 86 ? 5.941 6.011 -12.609 1.00 68.81 86 GLU A C 1
ATOM 685 O O . GLU A 1 86 ? 5.390 6.254 -11.535 1.00 68.81 86 GLU A O 1
ATOM 690 N N . VAL A 1 87 ? 5.274 5.508 -13.649 1.00 69.88 87 VAL A N 1
ATOM 691 C CA . VAL A 1 87 ? 3.831 5.238 -13.639 1.00 69.88 87 VAL A CA 1
ATOM 692 C C . VAL A 1 87 ? 3.481 4.145 -12.637 1.00 69.88 87 VAL A C 1
ATOM 694 O O . VAL A 1 87 ? 2.589 4.352 -11.816 1.00 69.88 87 VAL A O 1
ATOM 697 N N . LEU A 1 88 ? 4.169 2.999 -12.686 1.00 69.00 88 LEU A N 1
ATOM 698 C CA . LEU A 1 88 ? 3.914 1.875 -11.784 1.00 69.00 88 LEU A CA 1
ATOM 699 C C . LEU A 1 88 ? 4.077 2.309 -10.331 1.00 69.00 88 LEU A C 1
ATOM 701 O O . LEU A 1 88 ? 3.233 2.006 -9.496 1.00 69.00 88 LEU A O 1
ATOM 705 N N . LEU A 1 89 ? 5.134 3.063 -10.032 1.00 66.50 89 LEU A N 1
ATOM 706 C CA . LEU A 1 89 ? 5.381 3.564 -8.687 1.00 66.50 89 LEU A CA 1
ATOM 707 C C . LEU A 1 89 ? 4.357 4.606 -8.260 1.00 66.50 89 LEU A C 1
ATOM 709 O O . LEU A 1 89 ? 3.882 4.536 -7.132 1.00 66.50 89 LEU A O 1
ATOM 713 N N . THR A 1 90 ? 3.987 5.532 -9.142 1.00 68.94 90 THR A N 1
ATOM 714 C CA . THR A 1 90 ? 2.977 6.554 -8.844 1.00 68.94 90 THR A CA 1
ATOM 715 C C . THR A 1 90 ? 1.629 5.910 -8.558 1.00 68.94 90 THR A C 1
ATOM 717 O O . THR A 1 90 ? 1.060 6.139 -7.498 1.00 68.94 90 THR A O 1
ATOM 720 N N . ARG A 1 91 ? 1.153 5.032 -9.445 1.00 67.38 91 ARG A N 1
ATOM 721 C CA . ARG A 1 91 ? -0.131 4.335 -9.286 1.00 67.38 91 ARG A CA 1
ATOM 722 C C . ARG A 1 91 ? -0.151 3.439 -8.069 1.00 67.38 91 ARG A C 1
ATOM 724 O O . ARG A 1 91 ? -1.157 3.349 -7.376 1.00 67.38 91 ARG A O 1
ATOM 731 N N . TYR A 1 92 ? 0.973 2.806 -7.781 1.00 66.19 92 TYR A N 1
ATOM 732 C CA . TYR A 1 92 ? 1.082 1.976 -6.608 1.00 66.19 92 TYR A CA 1
ATOM 733 C C . TYR A 1 92 ? 1.085 2.781 -5.307 1.00 66.19 92 TYR A C 1
ATOM 735 O O . TYR A 1 92 ? 0.410 2.404 -4.353 1.00 66.19 92 TYR A O 1
ATOM 743 N N . VAL A 1 93 ? 1.806 3.903 -5.263 1.00 65.19 93 VAL A N 1
ATOM 744 C CA . VAL A 1 93 ? 1.756 4.836 -4.132 1.00 65.19 93 VAL A CA 1
ATOM 745 C C . VAL A 1 93 ? 0.342 5.380 -3.967 1.00 65.19 93 VAL A C 1
ATOM 747 O O . VAL A 1 93 ? -0.176 5.333 -2.860 1.00 65.19 93 VAL A O 1
ATOM 750 N N . GLU A 1 94 ? -0.320 5.795 -5.048 1.00 65.38 94 GLU A N 1
ATOM 751 C CA . GLU A 1 94 ? -1.720 6.236 -5.027 1.00 65.38 94 GLU A CA 1
ATOM 752 C C . GLU A 1 94 ? -2.658 5.139 -4.517 1.00 65.38 94 GLU A C 1
ATOM 754 O O . GLU A 1 94 ? -3.538 5.417 -3.708 1.00 65.38 94 GLU A O 1
ATOM 759 N N . ALA A 1 95 ? -2.458 3.886 -4.926 1.00 63.53 95 ALA A N 1
ATOM 760 C CA . ALA A 1 95 ? -3.225 2.763 -4.412 1.00 63.53 95 ALA A CA 1
ATOM 761 C C . ALA A 1 95 ? -2.966 2.549 -2.916 1.00 63.53 95 ALA A C 1
ATOM 763 O O . ALA A 1 95 ? -3.912 2.414 -2.147 1.00 63.53 95 ALA A O 1
ATOM 764 N N . LEU A 1 96 ? -1.707 2.576 -2.468 1.00 60.97 96 LEU A N 1
ATOM 765 C CA . LEU A 1 96 ? -1.357 2.474 -1.049 1.00 60.97 96 LEU A CA 1
ATOM 766 C C . LEU A 1 96 ? -1.915 3.641 -0.219 1.00 60.97 96 LEU A C 1
ATOM 768 O O . LEU A 1 96 ? -2.345 3.432 0.915 1.00 60.97 96 LEU A O 1
ATOM 772 N N . GLU A 1 97 ? -1.925 4.855 -0.764 1.00 62.19 97 GLU A N 1
ATOM 773 C CA . GLU A 1 97 ? -2.472 6.049 -0.117 1.00 62.19 97 GLU A CA 1
ATOM 774 C C . GLU A 1 97 ? -4.007 6.056 -0.130 1.00 62.19 97 GLU A C 1
ATOM 776 O O . GLU A 1 97 ? -4.623 6.439 0.864 1.00 62.19 97 GLU A O 1
ATOM 781 N N . GLY A 1 98 ? -4.632 5.540 -1.190 1.00 53.91 98 GLY A N 1
ATOM 782 C CA . GLY A 1 98 ? -6.072 5.290 -1.290 1.00 53.91 98 GLY A CA 1
ATOM 783 C C . GLY A 1 98 ? -6.560 4.168 -0.367 1.00 53.91 98 GLY A C 1
ATOM 784 O O . GLY A 1 98 ? -7.734 4.133 -0.005 1.00 53.91 98 GLY A O 1
ATOM 785 N N . ILE A 1 99 ? -5.648 3.297 0.081 1.00 52.69 99 ILE A N 1
ATOM 786 C CA . ILE A 1 99 ? -5.849 2.277 1.124 1.00 52.69 99 ILE A CA 1
ATOM 787 C C . ILE A 1 99 ? -5.409 2.807 2.503 1.00 52.69 99 ILE A C 1
ATOM 789 O O . ILE A 1 99 ? -5.178 2.046 3.443 1.00 52.69 99 ILE A O 1
ATOM 793 N N . GLN A 1 100 ? -5.332 4.122 2.714 1.00 55.81 100 GLN A N 1
ATOM 794 C CA . GLN A 1 100 ? -5.490 4.616 4.078 1.00 55.81 100 GLN A CA 1
ATOM 795 C C . GLN A 1 100 ? -6.964 4.480 4.446 1.00 55.81 100 GLN A C 1
ATOM 797 O O . GLN A 1 100 ? -7.739 5.428 4.314 1.00 55.81 100 GLN A O 1
ATOM 802 N N . SER A 1 101 ? -7.354 3.293 4.930 1.00 61.72 101 SER A N 1
ATOM 803 C CA . SER A 1 101 ? -8.580 3.165 5.713 1.00 61.72 101 SER A CA 1
ATOM 804 C C . SER A 1 101 ? -8.570 4.318 6.708 1.00 61.72 101 SER A C 1
ATOM 806 O O . SER A 1 101 ? -7.569 4.462 7.425 1.00 61.72 101 SER A O 1
ATOM 808 N N . PRO A 1 102 ? -9.602 5.182 6.708 1.00 75.81 102 PRO A N 1
ATOM 809 C CA . PRO A 1 102 ? -9.575 6.407 7.484 1.00 75.81 102 PRO A CA 1
ATOM 810 C C . PRO A 1 102 ? -9.167 6.061 8.910 1.00 75.81 102 PRO A C 1
ATOM 812 O O . PRO A 1 102 ? -9.755 5.187 9.551 1.00 75.81 102 PRO A O 1
ATOM 815 N N . VAL A 1 103 ? -8.070 6.669 9.357 1.00 88.94 103 VAL A N 1
ATOM 816 C CA . VAL A 1 103 ? -7.553 6.453 10.701 1.00 88.94 103 VAL A CA 1
ATOM 817 C C . VAL A 1 103 ? -8.279 7.399 11.630 1.00 88.94 103 VAL A C 1
ATOM 819 O O . VAL A 1 103 ? -8.186 8.616 11.507 1.00 88.94 103 VAL A O 1
ATOM 822 N N . TYR A 1 104 ? -8.994 6.817 12.577 1.00 94.00 104 TYR A N 1
ATOM 823 C CA . TYR A 1 104 ? -9.734 7.530 13.594 1.00 94.00 104 TYR A CA 1
ATOM 824 C C . TYR A 1 104 ? -8.840 7.696 14.819 1.00 94.00 104 TYR A C 1
ATOM 826 O O . TYR A 1 104 ? -8.267 6.738 15.342 1.00 94.00 104 TYR A O 1
ATOM 834 N N . SER A 1 105 ? -8.743 8.916 15.327 1.00 96.25 105 SER A N 1
ATOM 835 C CA . SER A 1 105 ? -8.287 9.174 16.688 1.00 96.25 105 SER A CA 1
ATOM 836 C C . SER A 1 105 ? -9.270 8.590 17.706 1.00 96.25 105 SER A C 1
ATOM 838 O O . SER A 1 105 ? -10.412 8.255 17.397 1.00 96.25 105 SER A O 1
ATOM 840 N N . THR A 1 106 ? -8.880 8.551 18.981 1.00 96.94 106 THR A N 1
ATOM 841 C CA . THR A 1 106 ? -9.789 8.121 20.061 1.00 96.94 106 THR A CA 1
ATOM 842 C C . THR A 1 106 ? -11.080 8.949 20.122 1.00 96.94 106 THR A C 1
ATOM 844 O O . THR A 1 106 ? -12.123 8.428 20.510 1.00 96.94 106 THR A O 1
ATOM 847 N N . LYS A 1 107 ? -11.028 10.239 19.753 1.00 97.12 107 LYS A N 1
ATOM 848 C CA . LYS A 1 107 ? -12.216 11.105 19.717 1.00 97.12 107 LYS A CA 1
ATOM 849 C C . LYS A 1 107 ? -13.132 10.739 18.554 1.00 97.12 107 LYS A C 1
ATOM 851 O O . LYS A 1 107 ? -14.334 10.616 18.756 1.00 97.12 107 LYS A O 1
ATOM 856 N N . GLU A 1 108 ? -12.572 10.532 17.369 1.00 96.75 108 GLU A N 1
ATOM 857 C CA . GLU A 1 108 ? -13.358 10.198 16.179 1.00 96.75 108 GLU A CA 1
ATOM 858 C C . GLU A 1 108 ? -13.935 8.782 16.273 1.00 96.75 108 GLU A C 1
ATOM 860 O O . GLU A 1 108 ? -15.094 8.583 15.934 1.00 96.75 108 GLU A O 1
ATOM 865 N N . ALA A 1 109 ? -13.1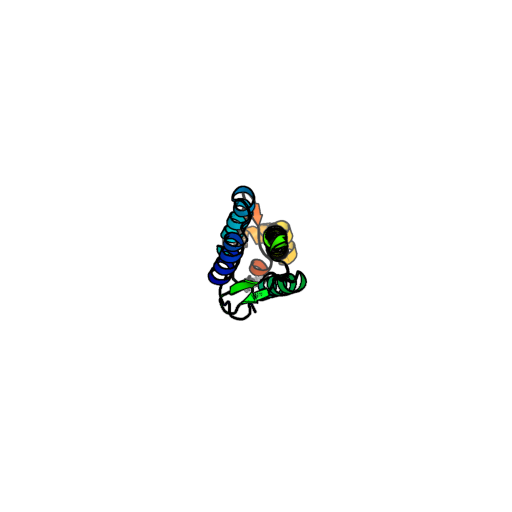99 7.827 16.850 1.00 96.25 109 ALA A N 1
ATOM 866 C CA . ALA A 1 109 ? -13.704 6.485 17.145 1.00 96.25 109 ALA A CA 1
ATOM 867 C C . ALA A 1 109 ? -14.884 6.506 18.136 1.00 96.25 109 ALA A C 1
ATOM 869 O O . ALA A 1 109 ? -15.839 5.745 17.990 1.00 96.25 109 ALA A O 1
ATOM 870 N N . ALA A 1 110 ? -14.848 7.402 19.131 1.00 96.19 110 ALA A N 1
ATOM 871 C CA . ALA A 1 110 ? -15.951 7.587 20.073 1.00 96.19 110 ALA A CA 1
ATOM 872 C C . ALA A 1 110 ? -17.218 8.093 19.366 1.00 96.19 110 ALA A C 1
ATOM 874 O O . ALA A 1 110 ? -18.305 7.569 19.607 1.00 96.19 110 ALA A O 1
ATOM 875 N N . VAL A 1 111 ? -17.065 9.057 18.451 1.00 96.62 111 VAL A N 1
ATOM 876 C CA . VAL A 1 111 ? -18.163 9.547 17.604 1.00 96.62 111 VAL A CA 1
ATOM 877 C C . VAL A 1 111 ? -18.676 8.433 16.690 1.00 96.62 111 VAL A C 1
ATOM 879 O O . VAL A 1 111 ? -19.882 8.208 16.647 1.00 96.62 111 VAL A O 1
ATOM 882 N N . TYR A 1 112 ? -17.776 7.693 16.037 1.00 95.19 112 TYR A N 1
ATOM 883 C CA . TYR A 1 112 ? -18.113 6.596 15.125 1.00 95.19 112 TYR A CA 1
ATOM 884 C C . TYR A 1 112 ? -18.960 5.514 15.806 1.00 95.19 112 TYR A C 1
ATOM 886 O O . TYR A 1 112 ? -20.006 5.120 15.302 1.00 95.19 112 TYR A O 1
ATOM 894 N N . LEU A 1 113 ? -18.552 5.075 17.000 1.00 93.56 113 LEU A N 1
ATOM 895 C CA . LEU A 1 113 ? -19.273 4.056 17.764 1.00 93.56 113 LEU A CA 1
ATOM 896 C C . LEU A 1 113 ? -20.454 4.619 18.572 1.00 93.56 113 LEU A C 1
ATOM 898 O O . LEU A 1 113 ? -21.194 3.843 19.182 1.00 93.56 113 LEU A O 1
ATOM 902 N N . GLY A 1 114 ? -20.654 5.939 18.604 1.00 94.00 114 GLY A N 1
ATOM 903 C CA . GLY A 1 114 ? -21.707 6.586 19.390 1.00 94.00 114 GLY A CA 1
ATOM 904 C C . GLY A 1 114 ? -21.545 6.385 20.902 1.00 94.00 114 GLY A C 1
ATOM 905 O O . GLY A 1 114 ? -22.515 6.075 21.593 1.00 94.00 114 GLY A O 1
ATOM 906 N N . VAL A 1 115 ? -20.320 6.500 21.422 1.00 94.12 115 VAL A N 1
ATOM 907 C CA . VAL A 1 115 ? -19.989 6.344 22.851 1.00 94.12 115 VAL A CA 1
ATOM 908 C C . VAL A 1 115 ? -19.085 7.478 23.344 1.00 94.12 115 VAL A C 1
ATOM 910 O O . VAL A 1 115 ? -18.619 8.313 22.576 1.00 94.12 115 VAL A O 1
ATOM 913 N N . SER A 1 116 ? -18.812 7.528 24.651 1.00 95.94 116 SER A N 1
ATOM 914 C CA . SER A 1 116 ? -17.890 8.519 25.216 1.00 95.94 116 SER A CA 1
ATOM 915 C C . SER A 1 116 ? -16.415 8.136 25.004 1.00 95.94 116 SER A C 1
ATOM 917 O O . SER A 1 116 ? -16.064 6.956 24.951 1.00 95.94 116 SER A O 1
ATOM 919 N N . VAL A 1 117 ? -15.513 9.124 24.961 1.00 96.25 117 VAL A N 1
ATOM 920 C CA . VAL A 1 117 ? -14.055 8.883 24.883 1.00 96.25 117 VAL A CA 1
ATOM 921 C C . VAL A 1 117 ? -13.531 8.022 26.051 1.00 96.25 117 VAL A C 1
ATOM 923 O O . VAL A 1 117 ? -12.748 7.103 25.797 1.00 96.25 117 VAL A O 1
ATOM 926 N N . PRO A 1 118 ? -13.946 8.240 27.320 1.00 95.56 118 PRO A N 1
ATOM 927 C CA . PRO A 1 118 ? -13.615 7.320 28.411 1.00 95.56 118 PRO A CA 1
ATOM 928 C C . PRO A 1 118 ? -14.085 5.882 28.162 1.00 95.56 118 PRO A C 1
ATOM 930 O O . PRO A 1 118 ? -13.363 4.945 28.498 1.00 95.56 118 PRO A O 1
ATOM 933 N N . THR A 1 119 ? -15.251 5.699 27.534 1.00 92.75 119 THR A N 1
ATOM 934 C CA . THR A 1 119 ? -15.768 4.373 27.167 1.00 92.75 119 THR A CA 1
ATOM 935 C C . THR A 1 119 ? -14.860 3.680 26.150 1.00 92.75 119 THR A C 1
ATOM 937 O O . THR A 1 119 ? -14.531 2.518 26.358 1.00 92.75 119 THR A O 1
ATOM 940 N N . ILE A 1 120 ? -14.367 4.385 25.122 1.00 95.00 120 ILE A N 1
ATOM 941 C CA . ILE A 1 120 ? -13.379 3.825 24.176 1.00 95.00 120 ILE A CA 1
ATOM 942 C C . ILE A 1 120 ? -12.122 3.358 24.912 1.00 95.00 120 ILE A C 1
ATOM 944 O O . ILE A 1 120 ? -11.678 2.231 24.719 1.00 95.00 120 ILE A O 1
ATOM 948 N N . LYS A 1 121 ? -11.567 4.187 25.807 1.00 93.62 121 LYS A N 1
ATOM 949 C CA . LYS A 1 121 ? -10.392 3.796 26.605 1.00 93.62 121 LYS A CA 1
ATOM 950 C C . LYS A 1 121 ? -10.676 2.564 27.463 1.00 93.62 121 LYS A C 1
ATOM 952 O O . LYS A 1 121 ? -9.824 1.690 27.582 1.00 93.62 121 LYS A O 1
ATOM 957 N N . LYS A 1 122 ? -11.877 2.472 28.038 1.00 92.31 122 LYS A N 1
ATOM 958 C CA . LYS A 1 122 ? -12.310 1.292 28.789 1.00 92.31 122 LYS A CA 1
ATOM 959 C C . LYS A 1 122 ? -12.376 0.044 27.901 1.00 92.31 122 LYS A C 1
ATOM 961 O O . LYS A 1 122 ? -11.894 -1.003 28.326 1.00 92.31 122 LYS A O 1
ATOM 966 N N . TYR A 1 123 ? -12.917 0.148 26.685 1.00 92.50 123 TYR A N 1
ATOM 967 C CA . TYR A 1 123 ? -12.944 -0.961 25.724 1.00 92.50 123 TYR A CA 1
ATOM 968 C C . TYR A 1 123 ? -11.535 -1.416 25.345 1.00 92.50 123 TYR A C 1
ATOM 970 O O . TYR A 1 123 ? -11.244 -2.604 25.420 1.00 92.50 123 TYR A O 1
ATOM 978 N N . VAL A 1 124 ? -10.623 -0.482 25.074 1.00 93.00 124 VAL A N 1
ATOM 979 C CA . VAL A 1 124 ? -9.223 -0.815 24.771 1.00 93.00 124 VAL A CA 1
ATOM 980 C C . VAL A 1 124 ? -8.523 -1.514 25.949 1.00 93.00 124 VAL A C 1
ATOM 982 O O . VAL A 1 124 ? -7.736 -2.430 25.724 1.00 93.00 124 VAL A O 1
ATOM 985 N N . HIS A 1 125 ? -8.791 -1.113 27.200 1.00 89.12 125 HIS A N 1
ATOM 986 C CA . HIS A 1 125 ? -7.982 -1.532 28.354 1.00 89.12 125 HIS A CA 1
ATOM 987 C C . HIS A 1 125 ? -8.570 -2.620 29.269 1.00 89.12 125 HIS A C 1
ATOM 989 O O . HIS A 1 125 ? -7.793 -3.203 30.021 1.00 89.12 125 HIS A O 1
ATOM 995 N N . GLN A 1 126 ? -9.890 -2.862 29.308 1.00 79.19 126 GLN A N 1
ATOM 996 C CA . GLN A 1 126 ? -10.488 -3.578 30.455 1.00 79.19 126 GLN A CA 1
ATOM 997 C C . GLN A 1 126 ? -11.417 -4.761 30.165 1.00 79.19 126 GLN A C 1
ATOM 999 O O . GLN A 1 126 ? -11.570 -5.581 31.065 1.00 79.19 126 GLN A O 1
ATOM 1004 N N . THR A 1 127 ? -12.097 -4.855 29.015 1.00 56.78 127 THR A N 1
ATOM 1005 C CA . THR A 1 127 ? -13.311 -5.710 28.969 1.00 56.78 127 THR A CA 1
ATOM 1006 C C . THR A 1 127 ? -13.478 -6.542 27.705 1.00 56.78 127 THR A C 1
ATOM 1008 O O . THR A 1 127 ? -13.655 -7.746 27.818 1.00 56.78 127 THR A O 1
ATOM 1011 N N . GLU A 1 128 ? -13.364 -5.943 26.525 1.00 59.69 128 GLU A N 1
ATOM 1012 C CA . GLU A 1 128 ? -13.436 -6.618 25.225 1.00 59.69 128 GLU A CA 1
ATOM 1013 C C . GLU A 1 128 ? -12.554 -5.776 24.313 1.00 59.69 128 GLU A C 1
ATOM 1015 O O . GLU A 1 128 ? -12.881 -4.618 24.052 1.00 59.69 128 GLU A O 1
ATOM 1020 N N . SER A 1 129 ? -11.355 -6.281 24.005 1.00 79.56 129 SER A N 1
ATOM 1021 C CA . SER A 1 129 ? -10.262 -5.450 23.497 1.00 79.56 129 SER A CA 1
ATOM 1022 C C . SER A 1 129 ? -10.593 -4.945 22.100 1.00 79.56 129 SER A C 1
ATOM 1024 O O . SER A 1 129 ? -10.342 -5.630 21.112 1.00 79.56 129 SER A O 1
ATOM 1026 N N . LEU A 1 130 ? -11.166 -3.740 22.030 1.00 91.81 130 LEU A N 1
ATOM 1027 C CA . LEU A 1 130 ? -11.266 -2.991 20.786 1.00 91.81 130 LEU A CA 1
ATOM 1028 C C . LEU A 1 130 ? -9.844 -2.892 20.207 1.00 91.81 130 LEU A C 1
ATOM 1030 O O . LEU A 1 130 ? -8.987 -2.268 20.854 1.00 91.81 130 LEU A O 1
ATOM 1034 N N . PRO A 1 131 ? -9.572 -3.496 19.033 1.00 91.25 131 PRO A N 1
ATOM 1035 C CA . PRO A 1 131 ? -8.245 -3.462 18.447 1.00 91.25 131 PRO A CA 1
ATOM 1036 C C . PRO A 1 131 ? -7.826 -2.014 18.213 1.00 91.25 131 PRO A C 1
ATOM 1038 O O . PRO A 1 131 ? -8.614 -1.183 17.764 1.00 91.25 131 PRO A O 1
ATOM 1041 N N . SER A 1 132 ? -6.582 -1.698 18.553 1.00 92.81 132 SER A N 1
ATOM 1042 C CA . SER A 1 132 ? -6.025 -0.366 18.342 1.00 92.81 132 SER A CA 1
ATOM 1043 C C . SER A 1 132 ? -4.557 -0.464 17.971 1.00 92.81 132 SER A C 1
ATOM 1045 O O . SER A 1 132 ? -3.849 -1.377 18.403 1.00 92.81 132 SER A O 1
ATOM 1047 N N . ILE A 1 133 ? -4.090 0.498 17.181 1.00 91.25 133 ILE A N 1
ATOM 1048 C CA . ILE A 1 133 ? -2.678 0.643 16.839 1.00 91.25 133 ILE A CA 1
ATOM 1049 C C . ILE A 1 133 ? -2.138 1.828 17.632 1.00 91.25 133 ILE A C 1
ATOM 1051 O O . ILE A 1 133 ? -2.736 2.905 17.679 1.00 91.25 133 ILE A O 1
ATOM 1055 N N . LYS A 1 134 ? -0.986 1.645 18.275 1.00 92.06 134 LYS A N 1
ATOM 1056 C CA . LYS A 1 134 ? -0.305 2.729 18.983 1.00 92.06 134 LYS A CA 1
ATOM 1057 C C . LYS A 1 134 ? 0.674 3.421 18.038 1.00 92.06 134 LYS A C 1
ATOM 1059 O O . LYS A 1 134 ? 1.633 2.803 17.585 1.00 92.06 134 LYS A O 1
ATOM 1064 N N . ARG A 1 135 ? 0.468 4.715 17.782 1.00 85.06 135 ARG A N 1
ATOM 1065 C CA . ARG A 1 135 ? 1.382 5.559 16.995 1.00 85.06 135 ARG A CA 1
ATOM 1066 C C . ARG A 1 135 ? 1.890 6.693 17.885 1.00 85.06 135 ARG A C 1
ATOM 1068 O O . ARG A 1 135 ? 1.191 7.670 18.145 1.00 85.06 135 ARG A O 1
ATOM 1075 N N . GLY A 1 136 ? 3.094 6.517 18.433 1.00 90.25 136 GLY A N 1
ATOM 1076 C CA . GLY A 1 136 ? 3.636 7.394 19.476 1.00 90.25 136 GLY A CA 1
ATOM 1077 C C . GLY A 1 136 ? 2.836 7.293 20.781 1.00 90.25 136 GLY A C 1
ATOM 1078 O O . GLY A 1 136 ? 2.703 6.213 21.358 1.00 90.25 136 GLY A O 1
ATOM 1079 N N . HIS A 1 137 ? 2.290 8.420 21.245 1.00 90.56 137 HIS A N 1
ATOM 1080 C CA . HIS A 1 137 ? 1.437 8.483 22.441 1.00 90.56 137 HIS A CA 1
ATOM 1081 C C . HIS A 1 137 ? -0.067 8.405 22.133 1.00 90.56 137 HIS A C 1
ATOM 1083 O O . HIS A 1 137 ? -0.878 8.450 23.058 1.00 90.56 137 HIS A O 1
ATOM 1089 N N . ALA A 1 138 ? -0.446 8.286 20.860 1.00 90.88 138 ALA A N 1
ATOM 1090 C CA . ALA A 1 138 ? -1.837 8.223 20.435 1.00 90.88 138 ALA A CA 1
ATOM 1091 C C . ALA A 1 138 ? -2.277 6.784 20.131 1.00 90.88 138 ALA A C 1
ATOM 1093 O O . ALA A 1 138 ? -1.493 5.967 19.638 1.00 90.88 138 ALA A O 1
ATOM 1094 N N . LEU A 1 139 ? -3.553 6.504 20.408 1.00 94.56 139 LEU A N 1
ATOM 1095 C CA . LEU A 1 139 ? -4.262 5.328 19.909 1.00 94.56 139 LEU A CA 1
ATOM 1096 C C . LEU A 1 139 ? -5.009 5.724 18.638 1.00 94.56 139 LEU A C 1
ATOM 1098 O O . LEU A 1 139 ? -5.778 6.693 18.659 1.00 94.56 139 LEU A O 1
ATOM 1102 N N . ILE A 1 140 ? -4.776 4.971 17.570 1.00 94.88 140 ILE A N 1
ATOM 1103 C CA . ILE A 1 140 ? -5.470 5.101 16.292 1.00 94.88 140 ILE A CA 1
ATOM 1104 C C . ILE A 1 140 ? -6.241 3.816 15.994 1.00 94.88 140 ILE A C 1
ATOM 1106 O O . ILE A 1 140 ? -5.843 2.720 16.400 1.00 94.88 140 ILE A O 1
ATOM 1110 N N . PHE A 1 141 ? -7.349 3.975 15.287 1.00 94.19 141 PHE A N 1
ATOM 1111 C CA . PHE A 1 141 ? -8.276 2.910 14.931 1.00 94.19 141 PHE A CA 1
ATOM 1112 C C . PHE A 1 141 ? -8.525 2.982 13.432 1.00 94.19 141 PHE A C 1
ATOM 1114 O O . PHE A 1 141 ? -8.604 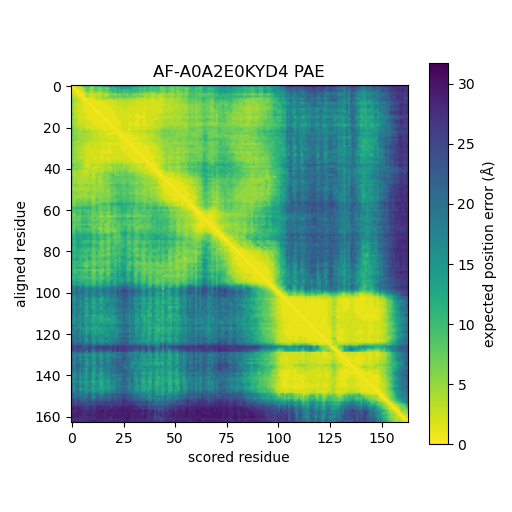4.082 12.889 1.00 94.19 141 PHE A O 1
ATOM 1121 N N . THR A 1 142 ? -8.657 1.845 12.761 1.00 92.69 142 THR A N 1
ATOM 1122 C CA . THR A 1 142 ? -9.157 1.833 11.382 1.00 92.69 142 THR A CA 1
ATOM 1123 C C . THR A 1 142 ? -10.663 1.613 11.389 1.00 92.69 142 THR A C 1
ATOM 1125 O O . THR A 1 142 ? -11.230 1.151 12.384 1.00 92.69 142 THR A O 1
ATOM 1128 N N . ARG A 1 143 ? -11.322 1.939 10.278 1.00 90.50 143 ARG A N 1
ATOM 1129 C CA . ARG A 1 143 ? -12.756 1.691 10.121 1.00 90.50 143 ARG A CA 1
ATOM 1130 C C . ARG A 1 143 ? -13.104 0.221 10.350 1.00 90.50 143 ARG A C 1
ATOM 1132 O O . ARG A 1 143 ? -14.033 -0.077 11.084 1.00 90.50 143 ARG A O 1
ATOM 1139 N N . GLU A 1 144 ? -12.305 -0.681 9.795 1.00 87.81 144 GLU A N 1
ATOM 1140 C CA . GLU A 1 144 ? -12.500 -2.129 9.876 1.00 87.81 144 GLU A CA 1
ATOM 1141 C C . GLU A 1 144 ? -12.411 -2.619 11.325 1.00 87.81 144 GLU A C 1
ATOM 1143 O O . GLU A 1 144 ? -13.202 -3.461 11.736 1.00 87.81 144 GLU A O 1
ATOM 1148 N N . MET A 1 145 ? -11.497 -2.054 12.126 1.00 93.19 145 MET A N 1
ATOM 1149 C CA . MET A 1 145 ? -11.404 -2.357 13.560 1.00 93.19 145 MET A CA 1
ATOM 1150 C C . MET A 1 145 ? -12.660 -1.930 14.322 1.00 93.19 145 MET A C 1
ATOM 1152 O O . MET A 1 145 ? -13.078 -2.624 15.246 1.00 93.19 145 MET A O 1
ATOM 1156 N N . LEU A 1 146 ? -13.242 -0.782 13.959 1.00 93.94 146 LEU A N 1
ATOM 1157 C CA . LEU A 1 146 ? -14.456 -0.258 14.587 1.00 93.94 146 LEU A CA 1
ATOM 1158 C C . LEU A 1 146 ? -15.710 -1.010 14.120 1.00 93.94 146 LEU A C 1
ATOM 1160 O O . LEU A 1 146 ? -16.593 -1.256 14.934 1.00 93.94 146 LEU A O 1
ATOM 1164 N N . ASP A 1 147 ? -15.775 -1.405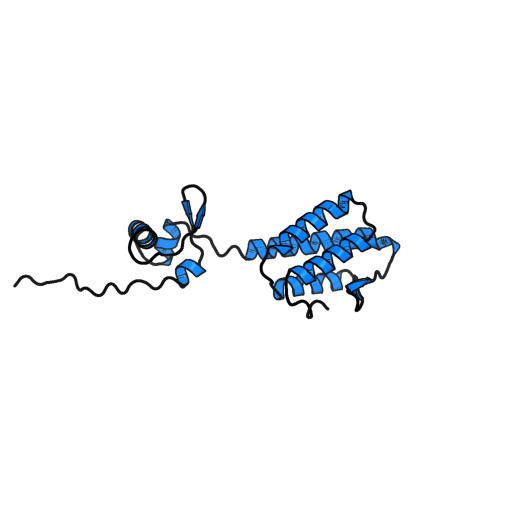 12.849 1.00 91.38 147 ASP A N 1
ATOM 1165 C CA . ASP A 1 147 ? -16.887 -2.174 12.278 1.00 91.38 147 ASP A CA 1
ATOM 1166 C C . ASP A 1 147 ? -16.908 -3.618 12.795 1.00 91.38 147 ASP A C 1
ATOM 1168 O O . ASP A 1 147 ? -17.976 -4.158 13.080 1.00 91.38 147 ASP A O 1
ATOM 1172 N N . ALA A 1 148 ? -15.735 -4.234 12.975 1.00 89.31 148 ALA A N 1
ATOM 1173 C CA . ALA A 1 148 ? -15.603 -5.568 13.559 1.00 89.31 148 ALA A CA 1
ATOM 1174 C C . ALA A 1 148 ? -15.855 -5.595 15.078 1.00 89.31 148 ALA A C 1
ATOM 1176 O O . ALA A 1 148 ? -15.962 -6.670 15.670 1.00 89.31 148 ALA A O 1
ATOM 1177 N N . PHE A 1 149 ? -15.925 -4.431 15.730 1.00 92.31 149 PHE A N 1
ATOM 1178 C CA . PHE A 1 149 ? -16.168 -4.346 17.161 1.00 92.31 149 PHE A CA 1
ATOM 1179 C C . PHE A 1 149 ? -17.658 -4.515 17.471 1.00 92.31 149 PHE A C 1
ATOM 1181 O O . PHE A 1 149 ? -18.454 -3.573 17.409 1.00 92.31 149 PHE A O 1
ATOM 1188 N N . GLU A 1 150 ? -18.039 -5.726 17.870 1.00 82.06 150 GLU A N 1
ATOM 1189 C CA . GLU A 1 150 ? -19.364 -5.972 18.425 1.00 82.06 150 GLU A CA 1
ATOM 1190 C C . GLU A 1 150 ? -19.474 -5.323 19.804 1.00 82.06 150 GLU A C 1
ATOM 1192 O O . GLU A 1 150 ? -18.726 -5.641 20.726 1.00 82.06 150 GLU A O 1
ATOM 1197 N N . LYS A 1 151 ? -20.425 -4.394 19.961 1.00 72.69 151 LYS A N 1
ATOM 1198 C CA . LYS A 1 151 ? -20.664 -3.767 21.262 1.00 72.69 151 LYS A CA 1
ATOM 1199 C C . LYS A 1 151 ? -21.044 -4.854 22.276 1.00 72.69 151 LYS A C 1
ATOM 1201 O O . LYS A 1 151 ? -22.050 -5.535 22.041 1.00 72.69 151 LYS A O 1
ATOM 1206 N N . PRO A 1 152 ? -20.364 -4.940 23.435 1.00 66.50 152 PRO A N 1
ATOM 1207 C CA . PRO A 1 152 ? -20.807 -5.804 24.514 1.00 66.50 152 PRO A CA 1
ATOM 1208 C C . PRO A 1 152 ? -22.261 -5.483 24.828 1.00 66.50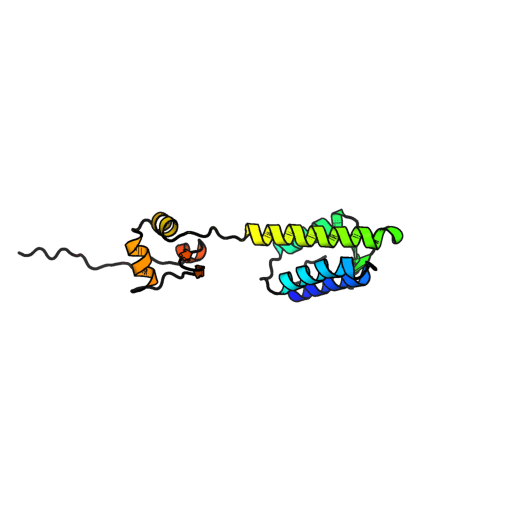 152 PRO A C 1
ATOM 1210 O O . PRO A 1 152 ? -22.592 -4.354 25.217 1.00 66.50 152 PRO A O 1
ATOM 1213 N N . LYS A 1 153 ? -23.151 -6.467 24.664 1.00 61.25 153 LYS A N 1
ATOM 1214 C CA . LYS A 1 153 ? -24.526 -6.369 25.155 1.00 61.25 153 LYS A CA 1
ATOM 1215 C C . LYS A 1 153 ? -24.449 -6.354 26.677 1.00 61.25 153 LYS A C 1
ATOM 1217 O O . LYS A 1 153 ? -24.540 -7.396 27.320 1.00 61.25 153 LYS A O 1
ATOM 1222 N N . TYR A 1 154 ? -24.262 -5.178 27.270 1.00 57.22 154 TYR A N 1
ATOM 1223 C CA . TYR A 1 154 ? -24.364 -4.992 28.714 1.00 57.22 154 TYR A CA 1
ATOM 1224 C C . TYR A 1 154 ? -25.826 -5.158 29.142 1.00 57.22 154 TYR A C 1
ATOM 1226 O O . TYR A 1 154 ? -26.543 -4.204 29.420 1.00 57.22 154 TYR A O 1
ATOM 1234 N N . GLY A 1 155 ? -26.272 -6.409 29.197 1.00 49.31 155 GLY A N 1
ATOM 1235 C CA . GLY A 1 155 ? -27.500 -6.833 29.839 1.00 49.31 155 GLY A CA 1
ATOM 1236 C C . GLY A 1 155 ? -27.247 -7.065 31.320 1.00 49.31 155 GLY A C 1
ATOM 1237 O O . GLY A 1 155 ? -27.139 -8.204 31.760 1.00 49.31 155 GLY A O 1
ATOM 1238 N N . ARG A 1 156 ? -27.164 -5.993 32.108 1.00 51.75 156 ARG A N 1
ATOM 1239 C CA . ARG A 1 156 ? -27.669 -6.040 33.485 1.00 51.75 156 ARG A CA 1
ATOM 1240 C C . ARG A 1 156 ? -28.495 -4.779 33.722 1.00 51.75 156 ARG A C 1
ATOM 1242 O O . ARG A 1 156 ? -27.917 -3.693 33.712 1.00 51.75 156 ARG A O 1
ATOM 1249 N N . PRO A 1 157 ? -29.822 -4.893 33.892 1.00 43.47 157 PRO A N 1
ATOM 1250 C CA . PRO A 1 157 ? -30.653 -3.749 34.225 1.00 43.47 157 PRO A CA 1
ATOM 1251 C C . PRO A 1 157 ? -30.221 -3.229 35.600 1.00 43.47 157 PRO A C 1
ATOM 1253 O O . PRO A 1 157 ? -30.357 -3.916 36.610 1.00 43.47 157 PRO A O 1
ATOM 1256 N N . TRP A 1 158 ? -29.658 -2.023 35.641 1.00 46.22 158 TRP A N 1
ATOM 1257 C CA . TRP A 1 158 ? -29.228 -1.345 36.870 1.00 46.22 158 TRP A CA 1
ATOM 1258 C C . TRP A 1 158 ? -30.383 -0.611 37.572 1.00 46.22 158 TRP A C 1
ATOM 1260 O O . TRP A 1 158 ? -30.205 0.473 38.112 1.00 46.22 158 TRP A O 1
ATOM 1270 N N . HIS A 1 159 ? -31.567 -1.220 37.608 1.00 44.56 159 HIS A N 1
ATOM 1271 C CA . HIS A 1 159 ? -32.649 -0.805 38.496 1.00 44.56 159 HIS A CA 1
ATOM 1272 C C . HIS A 1 159 ? -33.112 -2.021 39.298 1.00 44.56 159 HIS A C 1
ATOM 1274 O O . HIS A 1 159 ? -34.001 -2.759 38.889 1.00 44.56 159 HIS A O 1
ATOM 1280 N N . ARG A 1 160 ? -32.478 -2.246 40.455 1.00 43.84 160 ARG A N 1
ATOM 1281 C CA . ARG A 1 160 ? -33.204 -2.841 41.578 1.00 43.84 160 ARG A CA 1
ATOM 1282 C C . ARG A 1 160 ? -34.015 -1.702 42.172 1.00 43.84 160 ARG A C 1
ATOM 1284 O O . ARG A 1 160 ? -33.441 -0.817 42.802 1.00 43.84 160 ARG A O 1
ATOM 1291 N N . GLU A 1 161 ? -35.316 -1.698 41.916 1.00 45.38 161 GLU A N 1
ATOM 1292 C CA . GLU A 1 161 ? -36.245 -0.981 42.781 1.00 45.38 161 GLU A CA 1
ATOM 1293 C C . GLU A 1 161 ? -36.028 -1.522 44.195 1.00 45.38 161 GLU A C 1
ATOM 1295 O O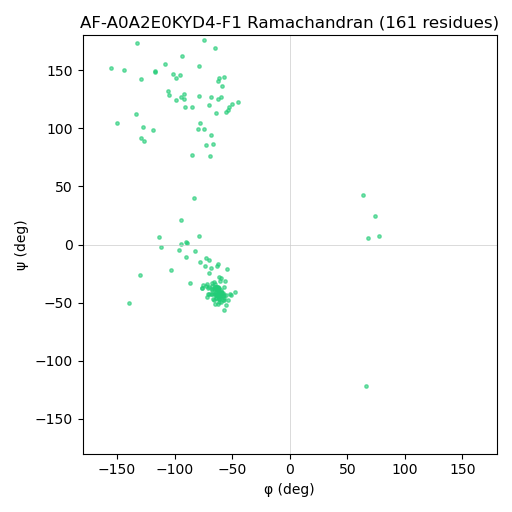 . GLU A 1 161 ? -36.202 -2.712 44.457 1.00 45.38 161 GLU A O 1
ATOM 1300 N N . ILE A 1 162 ? -35.534 -0.662 45.081 1.00 50.78 162 ILE A N 1
ATOM 1301 C CA . ILE A 1 162 ? -35.546 -0.927 46.513 1.00 50.78 162 ILE A CA 1
ATOM 1302 C C . ILE A 1 162 ? -37.003 -0.714 46.915 1.00 50.78 162 ILE A C 1
ATOM 1304 O O . ILE A 1 162 ? -37.452 0.428 46.992 1.00 50.78 162 ILE A O 1
ATOM 1308 N N . THR A 1 163 ? -37.742 -1.814 47.051 1.00 64.50 163 THR A N 1
ATOM 1309 C CA . THR A 1 163 ? -39.054 -1.848 47.709 1.00 64.50 163 THR A CA 1
ATOM 1310 C C . THR A 1 163 ? -38.889 -2.343 49.133 1.00 64.50 163 THR A C 1
ATOM 1312 O O . THR A 1 163 ? -38.031 -3.232 49.346 1.00 64.50 163 THR A O 1
#

Solvent-accessible surface area (backbone atoms only — not comparable to full-atom values): 9675 Å² total; per-residue (Å²): 137,64,83,82,57,88,44,35,55,65,47,38,51,41,53,48,48,42,53,65,73,30,71,49,58,66,85,67,38,48,63,46,52,55,52,44,59,57,49,49,78,44,82,66,51,70,67,64,50,47,54,47,47,55,51,40,50,73,73,60,45,40,65,48,100,87,56,45,76,45,59,89,51,75,90,49,33,42,62,53,46,52,50,48,46,52,50,47,50,50,54,48,50,52,49,57,60,72,60,54,59,63,71,27,44,57,64,52,46,10,60,73,73,72,53,51,53,69,53,47,54,43,29,52,72,72,80,57,71,49,63,67,46,76,61,86,94,42,56,34,31,41,55,66,44,58,71,70,48,76,75,78,81,80,84,67,84,90,69,79,79,88,123

Foldseek 3Di:
DCVPDPWLVVVLVLLLLLLVLLPADPVLSVVLNVLSVVSNPDGDDVVLVVVLVVVCVVLVWDADPVSYTDHPDSVCSNVSSSVSSVVNSVSVVVVVVVPPQPKDWLCRLCVVLVHDSVVSVCCCPPDPHQDWDDDPPTTIDGPVSSVPDDDPPPPDPPDPPPD

Nearest PDB structures (foldseek):
  8dgl-assembly1_B  TM=8.173E-01  e=6.743E-02  Mesorhizobium japonicum R7A
  5i44-assembly4_F-2  TM=8.521E-01  e=9.377E-02  Bacillus subtilis subsp. subtilis str. 168
  8dgl-assembly1_C  TM=8.042E-01  e=7.526E-02  Mesorhizobium japonicum R7A
  5i44-assembly1_D  TM=8.529E-01  e=1.716E-01  Bacillus subtilis subsp. subtilis str. 168
  5i44-assembly4_E  TM=8.463E-01  e=1.716E-01  Bacillus subtilis subsp. subtilis str. 168

Secondary structure (DSSP, 8-state):
--TT--SHHHHHHHHHHHHHHT---HHHHHHHHHHHHHHTTS---HHHHHHHHHHHHHTT-EE-TTSPEE-SSGGGHHHHHHHHHHHHHHHHHHHHHHT--PEEEHHHHHHHHTS-HHHHHHIIIIIS----EEETTEEEEEHHHHHS-PPP-----------

Mean predicted aligned error: 12.46 Å